Protein AF-A0A655A809-F1 (afdb_monomer)

Solvent-accessible surface area (backbone atoms only — not comparable to full-atom values): 5700 Å² total; per-residue (Å²): 79,72,90,72,39,81,86,56,85,46,100,88,52,86,82,80,84,88,86,86,80,90,74,88,71,90,77,79,71,58,85,86,60,56,91,92,52,66,59,54,52,64,57,54,49,55,51,50,52,53,49,45,54,48,46,31,51,50,53,50,51,51,53,74,67,52,73,65,55,98,89,44,76,30,62,54,75,76,41,53,82,81,71,63,134

Foldseek 3Di:
DPVQDPPPPDPPDPDDDDDDDPPPDDDDQDPPDPPVDDSCVVVCVVVVVVVVVVVNVVVVVCQVPDDDDPNRHGPCRVCVVVPPD

Organism: Mycobacterium tuberculosis (NCBI:txid1773)

pLDDT: mean 93.26, std 5.93, range [59.97, 98.06]

Sequence (85 aa):
MARTIRPAHTPLDGDTVFALATGAVAVPPEAGVPAALSPETQLVTAVGAAAADCLARAVLAGVLNAQPVAGIPTYRDMFPGAFGS

Mean predicted aligned error: 4.62 Å

Structure (mmCIF, N/CA/C/O backbone):
data_AF-A0A655A809-F1
#
_entry.id   AF-A0A655A809-F1
#
loop_
_atom_site.group_PDB
_atom_site.id
_atom_site.type_symbol
_atom_site.label_atom_id
_atom_site.label_alt_id
_atom_site.label_comp_id
_atom_site.label_asym_id
_atom_site.label_entity_id
_atom_site.label_seq_id
_atom_site.pdbx_PDB_ins_code
_atom_site.Cartn_x
_atom_site.Cartn_y
_atom_site.Cartn_z
_atom_site.occupancy
_atom_site.B_iso_or_equiv
_atom_site.auth_seq_id
_atom_site.auth_comp_id
_atom_site.auth_asym_id
_atom_site.auth_atom_id
_atom_site.pdbx_PDB_model_num
ATOM 1 N N . MET A 1 1 ? 2.040 -1.193 0.258 1.00 84.31 1 MET A N 1
ATOM 2 C CA . MET A 1 1 ? 3.190 -0.803 -0.584 1.00 84.31 1 MET A CA 1
ATOM 3 C C . MET A 1 1 ? 4.373 -1.754 -0.437 1.00 84.31 1 MET A C 1
ATOM 5 O O . MET A 1 1 ? 4.664 -2.456 -1.390 1.00 84.31 1 MET A O 1
ATOM 9 N N . ALA A 1 2 ? 4.993 -1.875 0.744 1.00 91.38 2 ALA A N 1
ATOM 10 C CA . ALA A 1 2 ? 6.160 -2.750 0.956 1.00 91.38 2 ALA A CA 1
ATOM 11 C C . ALA A 1 2 ? 5.942 -4.250 0.633 1.00 91.38 2 ALA A C 1
ATOM 13 O O . ALA A 1 2 ? 6.898 -4.993 0.452 1.00 91.38 2 ALA A O 1
ATOM 14 N N . ARG A 1 3 ? 4.683 -4.710 0.535 1.00 92.56 3 ARG A N 1
ATOM 15 C CA . ARG A 1 3 ? 4.342 -6.072 0.078 1.00 92.56 3 ARG A CA 1
ATOM 16 C C . ARG A 1 3 ? 4.547 -6.286 -1.429 1.00 92.56 3 ARG A C 1
ATOM 18 O O . ARG A 1 3 ? 4.611 -7.428 -1.862 1.00 92.56 3 ARG A O 1
ATOM 25 N N . THR A 1 4 ? 4.603 -5.217 -2.223 1.00 95.62 4 THR A N 1
ATOM 26 C CA . THR A 1 4 ? 4.613 -5.272 -3.697 1.00 95.62 4 THR A CA 1
ATOM 27 C C . THR A 1 4 ? 5.767 -4.500 -4.330 1.00 95.62 4 THR A C 1
ATOM 29 O O . THR A 1 4 ? 5.940 -4.572 -5.540 1.00 95.62 4 THR A O 1
ATOM 32 N N . ILE A 1 5 ? 6.557 -3.771 -3.537 1.00 95.56 5 ILE A N 1
ATOM 33 C CA . ILE A 1 5 ? 7.750 -3.033 -3.972 1.00 95.56 5 ILE A CA 1
ATOM 34 C C . ILE A 1 5 ? 8.876 -3.364 -2.992 1.00 95.56 5 ILE A C 1
ATOM 36 O O . ILE A 1 5 ? 8.660 -3.315 -1.778 1.00 95.56 5 ILE A O 1
ATOM 40 N N . ARG A 1 6 ? 10.054 -3.744 -3.506 1.00 95.38 6 ARG A N 1
ATOM 41 C CA . ARG A 1 6 ? 11.199 -4.141 -2.678 1.00 95.38 6 ARG A CA 1
ATOM 42 C C . ARG A 1 6 ? 12.552 -3.791 -3.336 1.00 95.38 6 ARG A C 1
ATOM 44 O O . ARG A 1 6 ? 12.813 -4.310 -4.419 1.00 95.38 6 ARG A O 1
ATOM 51 N N . PRO A 1 7 ? 13.440 -3.036 -2.652 1.00 95.06 7 PRO A N 1
ATOM 52 C CA . PRO A 1 7 ? 13.162 -2.299 -1.416 1.00 95.06 7 PRO A CA 1
ATOM 53 C C . PRO A 1 7 ? 12.113 -1.201 -1.659 1.00 95.06 7 PRO A C 1
ATOM 55 O O . PRO A 1 7 ? 11.965 -0.724 -2.775 1.00 95.06 7 PRO A O 1
ATOM 58 N N . ALA A 1 8 ? 11.366 -0.853 -0.615 1.00 94.50 8 ALA A N 1
ATOM 59 C CA . ALA A 1 8 ? 10.481 0.313 -0.583 1.00 94.50 8 ALA A CA 1
ATOM 60 C C . ALA A 1 8 ? 10.962 1.255 0.527 1.00 94.50 8 ALA A C 1
ATOM 62 O O . ALA A 1 8 ? 11.702 0.803 1.410 1.00 94.50 8 ALA A O 1
ATOM 63 N N . HIS A 1 9 ? 10.509 2.511 0.522 1.00 94.00 9 HIS A N 1
ATOM 64 C CA . HIS A 1 9 ? 10.867 3.515 1.528 1.00 94.00 9 HIS A CA 1
ATOM 65 C C . HIS A 1 9 ? 12.376 3.806 1.593 1.00 94.00 9 HIS A C 1
ATOM 67 O O . HIS A 1 9 ? 12.937 4.016 2.671 1.00 94.00 9 HIS A O 1
ATOM 73 N N . THR A 1 10 ? 13.064 3.770 0.451 1.00 96.31 10 THR A N 1
ATOM 74 C CA . THR A 1 10 ? 14.477 4.155 0.380 1.00 96.31 10 THR A CA 1
ATOM 75 C C . THR A 1 10 ? 14.629 5.676 0.510 1.00 96.31 10 THR A C 1
ATOM 77 O O . THR A 1 10 ? 13.667 6.409 0.287 1.00 96.31 10 THR A O 1
ATOM 80 N N . PRO A 1 11 ? 15.831 6.203 0.817 1.00 96.94 11 PRO A N 1
ATOM 81 C CA . PRO A 1 11 ? 16.047 7.652 0.898 1.00 96.94 11 PRO A CA 1
ATOM 82 C C . PRO A 1 11 ? 15.744 8.433 -0.391 1.00 96.94 11 PRO A C 1
ATOM 84 O O . PRO A 1 11 ? 15.682 9.659 -0.350 1.00 96.94 11 PRO A O 1
ATOM 87 N N . LEU A 1 12 ? 15.609 7.746 -1.529 1.00 96.88 12 LEU A N 1
ATOM 88 C CA . LEU A 1 12 ? 15.274 8.348 -2.820 1.00 96.88 12 LEU A CA 1
ATOM 89 C C . LEU A 1 12 ? 13.776 8.259 -3.148 1.00 96.88 12 LEU A C 1
ATOM 91 O O . LEU A 1 12 ? 13.344 8.844 -4.140 1.00 96.88 12 LEU A O 1
ATOM 95 N N . ASP A 1 13 ? 12.988 7.562 -2.327 1.00 96.19 13 ASP A N 1
ATOM 96 C CA . ASP A 1 13 ? 11.559 7.376 -2.548 1.00 96.19 13 ASP A CA 1
ATOM 97 C C . ASP A 1 13 ? 10.747 8.462 -1.826 1.00 96.19 13 ASP A C 1
ATOM 99 O O . ASP A 1 13 ? 10.863 8.665 -0.617 1.00 96.19 13 ASP A O 1
ATOM 103 N N . GLY A 1 14 ? 9.870 9.144 -2.564 1.00 96.25 14 GLY A N 1
ATOM 104 C CA . GLY A 1 14 ? 8.915 10.128 -2.034 1.00 96.25 14 GLY A CA 1
ATOM 105 C C . GLY A 1 14 ? 7.587 9.509 -1.583 1.00 96.25 14 GLY A C 1
ATOM 106 O O . GLY A 1 14 ? 6.527 10.091 -1.826 1.00 96.25 14 GLY A O 1
ATOM 107 N N . ASP A 1 15 ? 7.620 8.308 -1.004 1.00 95.81 15 ASP A N 1
ATOM 108 C CA . ASP A 1 15 ? 6.428 7.499 -0.735 1.00 95.81 15 ASP A CA 1
ATOM 109 C C . ASP A 1 15 ? 5.430 8.232 0.173 1.00 95.81 15 ASP A C 1
ATOM 111 O O . ASP A 1 15 ? 5.702 8.493 1.344 1.00 95.81 15 ASP A O 1
ATOM 115 N N . THR A 1 16 ? 4.242 8.535 -0.354 1.00 95.50 16 THR A N 1
ATOM 116 C CA . THR A 1 16 ? 3.180 9.229 0.387 1.00 95.50 16 THR A CA 1
ATOM 117 C C . THR A 1 16 ? 1.833 8.565 0.127 1.00 95.50 16 THR A C 1
ATOM 119 O O . THR A 1 16 ? 1.495 8.241 -1.011 1.00 95.50 16 THR A O 1
ATOM 122 N N . VAL A 1 17 ? 1.039 8.376 1.183 1.00 95.62 17 VAL A N 1
ATOM 123 C CA . VAL A 1 17 ? -0.324 7.837 1.101 1.00 95.62 17 VAL A CA 1
ATOM 124 C C . VAL A 1 17 ? -1.281 8.815 1.767 1.00 95.62 17 VAL A C 1
ATOM 126 O O . VAL A 1 17 ? -1.063 9.223 2.905 1.00 95.62 17 VAL A O 1
ATOM 129 N N . PHE A 1 18 ? -2.363 9.154 1.070 1.00 96.56 18 PHE A N 1
ATOM 130 C CA . PHE A 1 18 ? -3.471 9.931 1.617 1.00 96.56 18 PHE A CA 1
ATOM 131 C C . PHE A 1 18 ? -4.643 9.000 1.923 1.00 96.56 18 PHE A C 1
ATOM 133 O O . PHE A 1 18 ? -4.965 8.117 1.128 1.00 96.56 18 PHE A O 1
ATOM 140 N N . ALA A 1 19 ? -5.291 9.211 3.066 1.00 96.31 19 ALA A N 1
ATOM 141 C CA . ALA A 1 19 ? -6.505 8.506 3.452 1.00 96.31 19 ALA A CA 1
ATOM 142 C C . ALA A 1 19 ? -7.664 9.502 3.557 1.00 96.31 19 ALA A C 1
ATOM 144 O O . ALA A 1 19 ? -7.494 10.610 4.061 1.00 96.31 19 ALA A O 1
ATOM 145 N N . LEU A 1 20 ? -8.843 9.095 3.087 1.00 97.00 20 LEU A N 1
ATOM 146 C CA . LEU A 1 20 ? -10.071 9.883 3.143 1.00 97.00 20 LEU A CA 1
ATOM 147 C C . LEU A 1 20 ? -11.210 8.992 3.640 1.00 97.00 20 LEU A C 1
ATOM 149 O O . LEU A 1 20 ? -11.359 7.860 3.183 1.00 97.00 20 LEU A O 1
ATOM 153 N N . ALA A 1 21 ? -12.041 9.531 4.527 1.00 95.38 21 ALA A N 1
ATOM 154 C CA . ALA A 1 21 ? -13.312 8.938 4.910 1.00 95.38 21 ALA A CA 1
ATOM 155 C C . ALA A 1 21 ? -14.441 9.885 4.492 1.00 95.38 21 ALA A C 1
ATOM 157 O O . ALA A 1 21 ? -14.437 11.056 4.861 1.00 95.38 21 ALA A O 1
ATOM 158 N N . THR A 1 22 ? -15.414 9.385 3.729 1.00 96.38 22 THR A N 1
ATOM 159 C CA . THR A 1 22 ? -16.568 10.187 3.280 1.00 96.38 22 THR A CA 1
ATOM 160 C C . THR A 1 22 ? -17.596 10.427 4.386 1.00 96.38 22 THR A C 1
ATOM 162 O O . THR A 1 22 ? -18.474 11.267 4.227 1.00 96.38 22 THR A O 1
ATOM 165 N N . GLY A 1 23 ? -17.527 9.666 5.485 1.00 94.25 23 GLY A N 1
ATOM 166 C CA . GLY A 1 23 ? -18.505 9.715 6.577 1.00 94.25 23 GLY A CA 1
ATOM 167 C C . GLY A 1 23 ? -19.848 9.045 6.261 1.00 94.25 23 GLY A C 1
ATOM 168 O O . GLY A 1 23 ? -20.782 9.174 7.041 1.00 94.25 23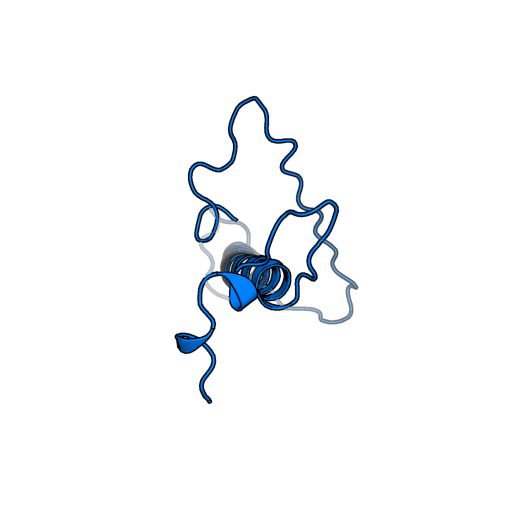 GLY A O 1
ATOM 169 N N . ALA A 1 24 ? -19.963 8.318 5.143 1.00 96.75 24 ALA A N 1
ATOM 170 C CA . ALA A 1 24 ? -21.228 7.719 4.704 1.00 96.75 24 ALA A CA 1
ATOM 171 C C . ALA A 1 24 ? -21.712 6.535 5.569 1.00 96.75 24 AL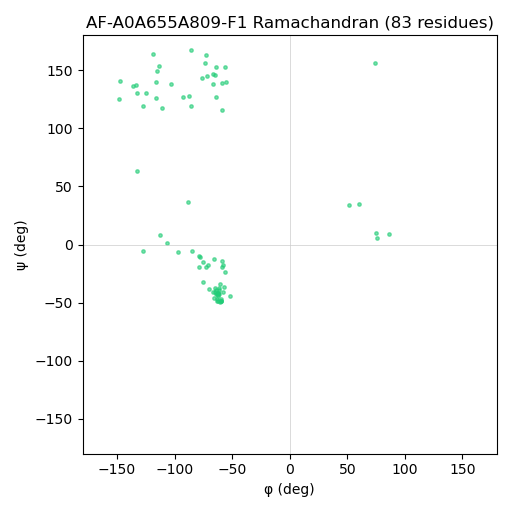A A C 1
ATOM 173 O O . ALA A 1 24 ? -22.880 6.164 5.494 1.00 96.75 24 ALA A O 1
ATOM 174 N N . VAL A 1 25 ? -20.827 5.930 6.369 1.00 94.00 25 VAL A N 1
ATOM 175 C CA . VAL A 1 25 ? -21.144 4.787 7.237 1.00 94.00 25 VAL A CA 1
ATOM 176 C C . VAL A 1 25 ? -20.696 5.101 8.657 1.00 94.00 25 VAL A C 1
ATOM 178 O O . VAL A 1 25 ? -19.507 5.303 8.905 1.00 94.00 25 VAL A O 1
ATOM 181 N N . ALA A 1 26 ? -21.650 5.113 9.587 1.00 91.44 26 ALA A N 1
ATOM 182 C CA . ALA A 1 26 ? -21.370 5.166 11.014 1.00 91.44 26 ALA A CA 1
ATOM 183 C C . ALA A 1 26 ? -21.176 3.742 11.543 1.00 91.44 26 ALA A C 1
ATOM 185 O O . ALA A 1 26 ? -22.028 2.877 11.335 1.00 91.44 26 ALA A O 1
ATOM 186 N N . VAL A 1 27 ? -20.064 3.505 12.235 1.00 89.50 27 VAL A N 1
ATOM 187 C CA . VAL A 1 27 ? -19.782 2.225 12.887 1.00 89.50 27 VAL A CA 1
ATOM 188 C C . VAL A 1 27 ? -19.848 2.450 14.396 1.00 89.50 27 VAL A C 1
ATOM 190 O O . VAL A 1 27 ? -19.078 3.265 14.906 1.00 89.50 27 VAL A O 1
ATOM 193 N N . PRO A 1 28 ? -20.775 1.796 15.116 1.00 86.88 28 PRO A N 1
ATOM 194 C CA . PRO A 1 28 ? -20.841 1.927 16.562 1.00 86.88 28 PRO A CA 1
ATOM 195 C C . PRO A 1 28 ? -19.594 1.303 17.210 1.00 86.88 28 PRO A C 1
ATOM 197 O O . PRO A 1 28 ? -19.087 0.300 16.698 1.00 86.88 28 PRO A O 1
ATOM 200 N N . PRO A 1 29 ? -19.108 1.856 18.335 1.00 80.69 29 PRO A N 1
ATOM 201 C CA . PRO A 1 29 ? -18.023 1.243 19.087 1.00 80.69 29 PRO A CA 1
ATOM 202 C C . PRO A 1 29 ? -18.410 -0.163 19.539 1.00 80.69 29 PRO A C 1
ATOM 204 O O . PRO A 1 29 ? -19.540 -0.399 19.975 1.00 80.69 29 PRO A O 1
ATOM 207 N N . GLU A 1 30 ? -17.471 -1.097 19.442 1.00 79.25 30 GLU A N 1
ATOM 208 C CA . GLU A 1 30 ? -17.727 -2.482 19.814 1.00 79.25 30 GLU A CA 1
ATOM 209 C C . GLU A 1 30 ? -17.739 -2.655 21.339 1.00 79.25 30 GLU A C 1
ATOM 211 O O . GLU A 1 30 ? -16.965 -2.029 22.069 1.00 79.25 30 GLU A O 1
ATOM 216 N N . ALA A 1 31 ? -18.621 -3.521 21.839 1.00 80.88 31 ALA A N 1
ATOM 217 C CA . ALA A 1 31 ? -18.665 -3.846 23.258 1.00 80.88 31 ALA A CA 1
ATOM 218 C C . ALA A 1 31 ? -17.449 -4.701 23.658 1.00 80.88 31 ALA A C 1
ATOM 220 O O . ALA A 1 31 ? -17.001 -5.562 22.908 1.00 80.88 31 ALA A O 1
ATOM 221 N N . GLY A 1 32 ? -16.937 -4.495 24.874 1.00 84.75 32 GLY A N 1
ATOM 222 C CA . GLY A 1 32 ? -15.866 -5.329 25.432 1.00 84.75 32 GLY A CA 1
ATOM 223 C C . GLY A 1 32 ? -14.441 -4.903 25.068 1.00 84.75 32 GLY A C 1
ATOM 224 O O . GLY A 1 32 ? -13.501 -5.625 25.397 1.00 84.75 32 GLY A O 1
ATOM 225 N N . VAL A 1 33 ? -14.250 -3.731 24.451 1.00 86.06 33 VAL A N 1
ATOM 226 C CA . VAL A 1 33 ? -12.910 -3.144 24.297 1.00 86.06 33 VAL A CA 1
ATOM 227 C C . VAL A 1 33 ? -12.340 -2.807 25.687 1.00 86.06 33 VAL A C 1
ATOM 229 O O . VAL A 1 33 ? -13.014 -2.127 26.467 1.00 86.06 33 VAL A O 1
ATOM 232 N N . PRO A 1 34 ? -11.121 -3.269 26.036 1.00 89.69 34 PRO A N 1
ATOM 233 C CA . PRO A 1 34 ? -10.480 -2.916 27.299 1.00 89.69 34 PRO A CA 1
ATOM 234 C C . PRO A 1 34 ? -10.371 -1.400 27.472 1.00 89.69 34 PRO A C 1
ATOM 236 O O . PRO A 1 34 ? -9.986 -0.706 26.538 1.00 89.69 34 PRO A O 1
ATOM 239 N N . ALA A 1 35 ? -10.603 -0.892 28.686 1.00 88.75 35 ALA A N 1
ATOM 240 C CA . ALA A 1 35 ? -10.569 0.550 28.973 1.00 88.75 35 ALA A CA 1
ATOM 241 C C . ALA A 1 35 ? -9.220 1.232 28.656 1.00 88.75 35 ALA A C 1
ATOM 243 O O . ALA A 1 35 ? -9.159 2.449 28.521 1.00 88.75 35 ALA A O 1
ATOM 244 N N . ALA A 1 36 ? -8.139 0.455 28.547 1.00 93.81 36 ALA A N 1
ATOM 245 C CA . ALA A 1 36 ? -6.818 0.943 28.159 1.00 93.81 36 ALA A CA 1
ATOM 246 C C . ALA A 1 36 ? -6.660 1.179 26.641 1.00 93.81 36 ALA A C 1
ATOM 248 O O . ALA A 1 36 ? -5.641 1.723 26.223 1.00 93.81 36 ALA A O 1
ATOM 249 N N . LEU A 1 37 ? -7.620 0.748 25.817 1.00 91.00 37 LEU A N 1
ATOM 250 C CA . LEU A 1 37 ? -7.592 0.876 24.360 1.00 91.00 37 LEU A CA 1
ATOM 251 C C . LEU A 1 37 ? -8.689 1.825 23.872 1.00 91.00 37 LEU A C 1
ATOM 253 O O . LEU A 1 37 ? -9.737 1.969 24.499 1.00 91.00 37 LEU A O 1
ATOM 257 N N . SER A 1 38 ? -8.457 2.448 22.715 1.00 91.25 38 SER A N 1
ATOM 258 C CA . SER A 1 38 ? -9.490 3.245 22.050 1.00 91.25 38 SER A CA 1
ATOM 259 C C . SER A 1 38 ? -10.626 2.321 21.574 1.00 91.25 38 SER A C 1
ATOM 261 O O . SER A 1 38 ? -10.332 1.249 21.027 1.00 91.25 38 SER A O 1
ATOM 263 N N . PRO A 1 39 ? -11.905 2.713 21.730 1.00 89.69 39 PRO A N 1
ATOM 264 C CA . PRO A 1 39 ? -13.047 1.930 21.250 1.00 89.69 39 PRO A CA 1
ATOM 265 C C . PRO A 1 39 ? -13.004 1.620 19.743 1.00 89.69 39 PRO A C 1
ATOM 267 O O . PRO A 1 39 ? -13.576 0.634 19.285 1.00 89.69 39 PRO A O 1
ATOM 270 N N . GLU A 1 40 ? -12.286 2.431 18.968 1.00 90.38 40 GLU A N 1
ATOM 271 C CA . GLU A 1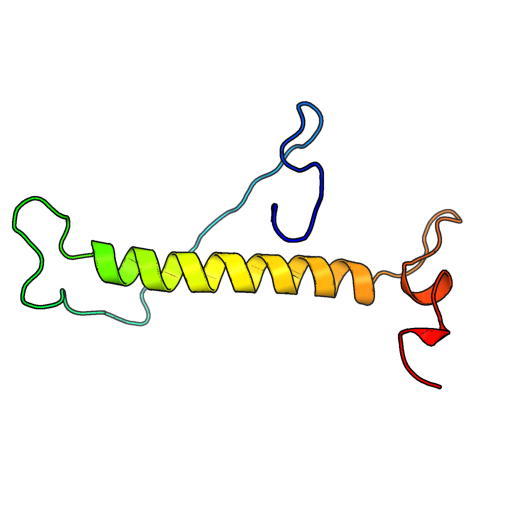 40 ? -12.131 2.313 17.519 1.00 90.38 40 GLU A CA 1
ATOM 272 C C . GLU A 1 40 ? -11.007 1.350 17.100 1.00 90.38 40 GLU A C 1
ATOM 274 O O . GLU A 1 40 ? -10.856 1.073 15.910 1.00 90.38 40 GLU A O 1
ATOM 279 N N . THR A 1 41 ? -10.216 0.820 18.042 1.00 90.81 41 THR A N 1
ATOM 280 C CA . THR A 1 41 ? -9.016 0.007 17.752 1.00 90.81 41 THR A CA 1
ATOM 281 C C . THR A 1 41 ? -9.305 -1.150 16.791 1.00 90.81 41 THR A C 1
ATOM 283 O O . THR A 1 41 ? -8.546 -1.381 15.845 1.00 90.81 41 THR A O 1
ATOM 286 N N . GLN A 1 42 ? -10.413 -1.867 16.999 1.00 89.94 42 GLN A N 1
ATOM 287 C CA . GLN A 1 42 ? -10.799 -2.990 16.140 1.00 89.94 42 GLN A CA 1
ATOM 288 C C . GLN A 1 42 ? -11.147 -2.527 14.722 1.00 89.94 42 GLN A C 1
ATOM 290 O O . GLN A 1 42 ? -10.640 -3.074 13.740 1.00 89.94 42 GLN A O 1
ATOM 295 N N . LEU A 1 43 ? -11.946 -1.462 14.615 1.00 91.75 43 LEU A N 1
ATOM 296 C CA . LEU A 1 43 ? -12.337 -0.877 13.336 1.00 91.75 43 LEU A CA 1
ATOM 297 C C . LEU A 1 43 ? -11.116 -0.392 12.550 1.00 91.75 43 LEU A C 1
ATOM 299 O O . LEU A 1 43 ? -10.962 -0.737 11.379 1.00 91.75 43 LEU A O 1
ATOM 303 N N . VAL A 1 44 ? -10.225 0.368 13.191 1.00 93.06 44 VAL A N 1
ATOM 304 C CA . VAL A 1 44 ? -9.002 0.883 12.557 1.00 93.06 44 VAL A CA 1
ATOM 305 C C . VAL A 1 44 ? -8.102 -0.265 12.105 1.00 93.06 44 VAL A C 1
ATOM 307 O O . VAL A 1 44 ? -7.533 -0.197 11.017 1.00 93.06 44 VAL A O 1
ATOM 310 N N . THR A 1 45 ? -8.019 -1.348 12.881 1.00 93.75 45 THR A N 1
ATOM 311 C CA . THR A 1 45 ? -7.254 -2.545 12.502 1.00 93.75 45 THR A CA 1
ATOM 312 C C . THR A 1 45 ? -7.830 -3.200 11.247 1.00 93.75 45 THR A C 1
ATOM 314 O O . THR A 1 45 ? -7.092 -3.464 10.295 1.00 93.75 45 THR A O 1
ATOM 317 N N . ALA A 1 46 ? -9.146 -3.421 11.206 1.00 94.12 46 ALA A N 1
ATOM 318 C CA . ALA A 1 46 ? -9.815 -4.032 10.059 1.00 94.12 46 ALA A CA 1
ATOM 319 C C . ALA A 1 46 ? -9.696 -3.164 8.794 1.00 94.12 46 ALA A C 1
ATOM 321 O O . ALA A 1 46 ? -9.316 -3.659 7.728 1.00 94.12 46 ALA A O 1
ATOM 322 N N . VAL A 1 47 ? -9.951 -1.857 8.913 1.00 95.81 47 VAL A N 1
ATOM 323 C CA . VAL A 1 47 ? -9.818 -0.901 7.803 1.00 95.81 47 VAL A CA 1
ATOM 324 C C . VAL A 1 47 ? -8.365 -0.799 7.343 1.00 95.81 47 VAL A C 1
ATOM 326 O O . VAL A 1 47 ? -8.109 -0.814 6.142 1.00 95.81 47 VAL A O 1
ATOM 329 N N . GLY A 1 48 ? -7.404 -0.753 8.267 1.00 96.75 48 GLY A N 1
ATOM 330 C CA . GLY A 1 48 ? -5.977 -0.700 7.957 1.00 96.75 48 GLY A CA 1
ATOM 331 C C . GLY A 1 48 ? -5.488 -1.937 7.202 1.00 96.75 48 GLY A C 1
ATOM 332 O O . GLY A 1 48 ? -4.761 -1.807 6.214 1.00 96.75 48 GLY A O 1
ATOM 333 N N . ALA A 1 49 ? -5.932 -3.133 7.602 1.00 97.75 49 ALA A N 1
ATOM 334 C CA . ALA A 1 49 ? -5.627 -4.374 6.891 1.00 97.75 49 ALA A CA 1
ATOM 335 C C . ALA A 1 49 ? -6.192 -4.355 5.460 1.00 97.75 49 ALA A C 1
ATOM 337 O O . ALA A 1 49 ? -5.456 -4.583 4.496 1.00 97.75 49 ALA A O 1
ATOM 338 N N . ALA A 1 50 ? -7.468 -3.987 5.310 1.00 97.81 50 ALA A N 1
ATOM 339 C CA . ALA A 1 50 ? -8.107 -3.867 4.003 1.00 97.81 50 ALA A CA 1
ATOM 340 C C . ALA A 1 50 ? -7.433 -2.800 3.120 1.00 97.81 50 ALA A C 1
ATOM 342 O O . ALA A 1 50 ? -7.238 -3.019 1.921 1.00 97.81 50 ALA A O 1
ATOM 343 N N . ALA A 1 51 ? -7.028 -1.668 3.701 1.00 97.88 51 ALA A N 1
ATOM 344 C CA . ALA A 1 51 ? -6.313 -0.602 3.007 1.00 97.88 51 ALA A CA 1
ATOM 345 C C . ALA A 1 51 ? -4.930 -1.063 2.521 1.00 97.88 51 ALA A C 1
ATOM 347 O O . ALA A 1 51 ? -4.551 -0.769 1.386 1.00 97.88 51 ALA A O 1
ATOM 348 N N . ALA A 1 52 ? -4.195 -1.833 3.329 1.00 97.25 52 ALA A N 1
ATOM 349 C CA . ALA A 1 52 ? -2.901 -2.389 2.937 1.00 97.25 52 ALA A CA 1
ATOM 350 C C . ALA A 1 52 ? -3.019 -3.335 1.729 1.00 97.25 52 ALA A C 1
ATOM 352 O O . ALA A 1 52 ? -2.211 -3.244 0.796 1.00 97.25 52 ALA A O 1
ATOM 353 N N . ASP A 1 53 ? -4.038 -4.197 1.718 1.00 97.88 53 ASP A N 1
ATOM 354 C CA . ASP A 1 53 ? -4.318 -5.109 0.603 1.00 97.88 53 ASP A CA 1
ATOM 355 C C . ASP A 1 53 ? -4.827 -4.370 -0.636 1.00 97.88 53 ASP A C 1
ATOM 357 O O . ASP A 1 53 ? -4.457 -4.709 -1.763 1.00 97.88 53 ASP A O 1
ATOM 361 N N . CYS A 1 54 ? -5.661 -3.346 -0.444 1.00 97.94 54 CYS A N 1
ATOM 362 C CA . CYS A 1 54 ? -6.133 -2.480 -1.520 1.00 97.94 54 CYS A CA 1
ATOM 363 C C . CYS A 1 54 ? -4.955 -1.779 -2.207 1.00 97.94 54 CYS A C 1
ATOM 365 O O . CYS A 1 54 ? -4.817 -1.857 -3.427 1.00 97.94 54 CYS A O 1
ATOM 367 N N . LEU A 1 55 ? -4.048 -1.184 -1.427 1.00 97.88 55 LEU A N 1
ATOM 368 C CA . LEU A 1 55 ? -2.864 -0.510 -1.952 1.00 97.88 55 LEU A CA 1
ATOM 369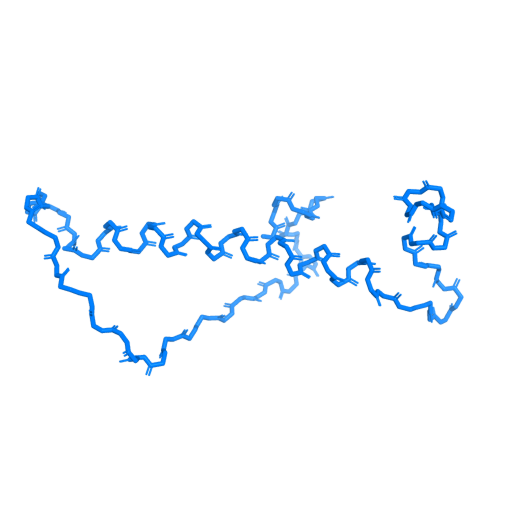 C C . LEU A 1 55 ? -1.933 -1.480 -2.694 1.00 97.88 55 LEU A C 1
ATOM 371 O O . LEU A 1 55 ? -1.422 -1.142 -3.757 1.00 97.88 55 LEU A O 1
ATOM 375 N N . ALA A 1 56 ? -1.725 -2.691 -2.170 1.00 97.88 56 ALA A N 1
ATOM 376 C CA . ALA A 1 56 ? -0.946 -3.720 -2.861 1.00 97.88 56 ALA A CA 1
ATOM 377 C C . ALA A 1 56 ? -1.559 -4.079 -4.228 1.00 97.88 56 ALA A C 1
ATOM 379 O O . ALA A 1 56 ? -0.859 -4.093 -5.242 1.00 97.88 56 ALA A O 1
ATOM 380 N N . ARG A 1 57 ? -2.878 -4.304 -4.278 1.00 97.88 57 ARG A N 1
ATOM 381 C CA . ARG A 1 57 ? -3.596 -4.585 -5.530 1.00 97.88 57 ARG A CA 1
ATOM 382 C C . ARG A 1 57 ? -3.550 -3.413 -6.506 1.00 97.88 57 ARG A C 1
ATOM 384 O O . ARG A 1 57 ? -3.366 -3.648 -7.695 1.00 97.88 57 ARG A O 1
ATOM 391 N N . ALA A 1 58 ? -3.666 -2.177 -6.025 1.00 98.06 58 ALA A N 1
ATOM 392 C CA . ALA A 1 58 ? -3.576 -0.983 -6.861 1.00 98.06 58 ALA A CA 1
ATOM 393 C C . ALA A 1 58 ? -2.192 -0.842 -7.517 1.00 98.06 58 ALA A C 1
ATOM 395 O O . ALA A 1 58 ? -2.111 -0.574 -8.714 1.00 98.06 58 ALA A O 1
ATOM 396 N N . VAL A 1 59 ? -1.108 -1.097 -6.771 1.00 97.62 59 VAL A N 1
ATOM 397 C CA . VAL A 1 59 ? 0.258 -1.110 -7.324 1.00 97.62 59 VAL A CA 1
ATOM 398 C C . VAL A 1 59 ? 0.389 -2.156 -8.431 1.00 97.62 59 VAL A C 1
ATOM 400 O O . VAL A 1 59 ? 0.855 -1.835 -9.523 1.00 97.62 59 VAL A O 1
ATOM 403 N N . LEU A 1 60 ? -0.065 -3.391 -8.187 1.00 97.00 60 LEU A N 1
ATOM 404 C CA . LEU A 1 60 ? -0.031 -4.444 -9.206 1.00 97.00 60 LEU A CA 1
ATOM 405 C C . LEU A 1 60 ? -0.887 -4.082 -10.422 1.00 97.00 60 LEU A C 1
ATOM 407 O O . LEU A 1 60 ? -0.439 -4.255 -11.550 1.00 97.00 60 LEU A O 1
ATOM 411 N N . ALA A 1 61 ? -2.079 -3.521 -10.219 1.00 97.25 61 ALA A N 1
ATOM 412 C CA . ALA A 1 61 ? -2.907 -3.041 -11.318 1.00 97.25 61 ALA A CA 1
ATOM 413 C C . ALA A 1 61 ? -2.167 -1.986 -12.159 1.00 97.25 61 ALA A C 1
ATOM 415 O O . ALA A 1 61 ? -2.223 -2.060 -13.383 1.00 97.25 61 ALA A O 1
ATOM 416 N N . GLY A 1 62 ? -1.427 -1.066 -11.534 1.00 97.06 62 GLY A N 1
ATOM 417 C CA . GLY A 1 62 ? -0.580 -0.101 -12.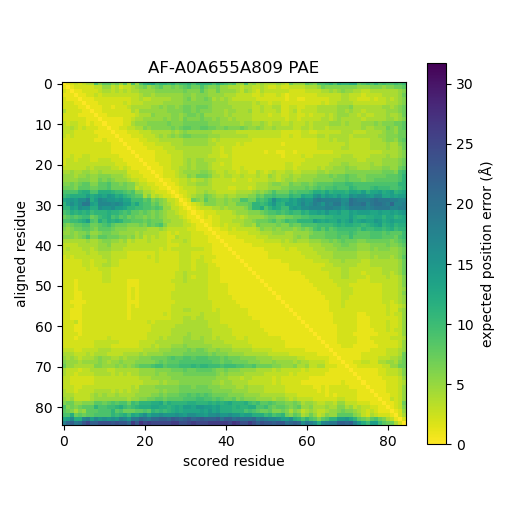240 1.00 97.06 62 GLY A CA 1
ATOM 418 C C . GLY A 1 62 ? 0.496 -0.771 -13.098 1.00 97.06 62 GLY A C 1
ATOM 419 O O . GLY A 1 62 ? 0.609 -0.470 -14.282 1.00 97.06 62 GLY A O 1
ATOM 420 N N . VAL A 1 63 ? 1.231 -1.736 -12.538 1.00 96.38 63 VAL A N 1
ATOM 421 C CA . VAL A 1 63 ? 2.282 -2.477 -13.265 1.00 96.38 63 VAL A CA 1
ATOM 422 C C . VAL A 1 63 ? 1.708 -3.264 -14.447 1.00 96.38 63 VAL A C 1
ATOM 424 O O . VAL A 1 63 ? 2.269 -3.239 -15.541 1.00 96.38 63 VAL A O 1
ATOM 427 N N . LEU A 1 64 ? 0.586 -3.958 -14.244 1.00 95.62 64 LEU A N 1
ATOM 428 C CA . LEU A 1 64 ? -0.002 -4.851 -15.246 1.00 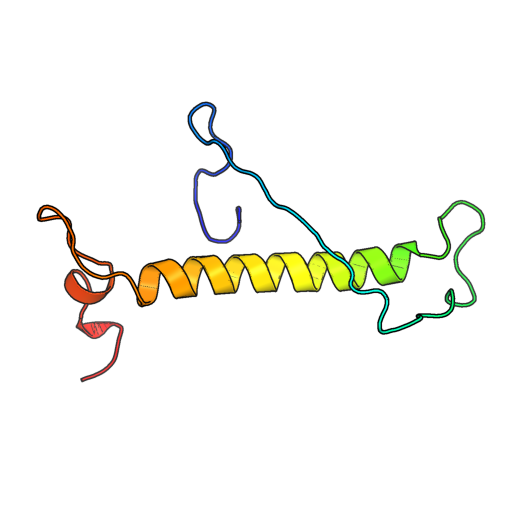95.62 64 LEU A CA 1
ATOM 429 C C . LEU A 1 64 ? -0.779 -4.106 -16.344 1.00 95.62 64 LEU A C 1
ATOM 431 O O . LEU A 1 64 ? -1.020 -4.691 -17.399 1.00 95.62 64 LEU A O 1
ATOM 435 N N . ASN A 1 65 ? -1.189 -2.856 -16.112 1.00 96.50 65 ASN A N 1
ATOM 436 C CA . ASN A 1 65 ? -1.897 -2.025 -17.098 1.00 96.50 65 ASN A CA 1
ATOM 437 C C . ASN A 1 65 ? -1.026 -0.912 -17.699 1.00 96.50 65 ASN A C 1
ATOM 439 O O . ASN A 1 65 ? -1.517 -0.138 -18.522 1.00 96.50 65 ASN A O 1
ATOM 443 N N . ALA A 1 66 ? 0.248 -0.818 -17.310 1.00 97.38 66 ALA A N 1
ATOM 444 C CA . ALA A 1 66 ? 1.182 0.134 -17.896 1.00 97.38 66 ALA A CA 1
ATOM 445 C C . ALA A 1 66 ? 1.277 -0.041 -19.421 1.00 97.38 66 ALA A C 1
ATOM 447 O O . ALA A 1 66 ? 1.061 -1.131 -19.952 1.00 97.38 66 ALA A O 1
ATOM 448 N N . GLN A 1 67 ? 1.614 1.045 -20.114 1.00 96.69 67 GLN A N 1
ATOM 449 C CA . GLN A 1 67 ? 1.949 1.057 -21.538 1.00 96.69 67 GLN A CA 1
ATOM 450 C C . GLN A 1 67 ? 3.413 1.480 -21.703 1.00 96.69 67 GLN A C 1
ATOM 452 O O . GLN A 1 67 ? 3.914 2.237 -20.862 1.00 96.69 67 GLN A O 1
ATOM 457 N N . PRO A 1 68 ? 4.112 0.999 -22.744 1.00 97.06 68 PRO A N 1
ATOM 458 C CA . PRO A 1 68 ? 5.516 1.324 -22.940 1.00 97.06 68 PRO A CA 1
ATOM 459 C C . PRO A 1 68 ? 5.694 2.818 -23.223 1.00 97.06 68 PRO A C 1
ATOM 461 O O . PRO A 1 68 ? 4.861 3.457 -23.869 1.00 97.06 68 PRO A O 1
ATOM 464 N N . VAL A 1 69 ? 6.807 3.382 -22.757 1.00 97.50 69 VAL A N 1
ATOM 465 C CA . VAL A 1 69 ? 7.138 4.799 -22.957 1.00 97.50 69 VAL A CA 1
ATOM 466 C C . VAL A 1 69 ? 8.648 4.975 -23.063 1.00 97.50 69 VAL A C 1
AT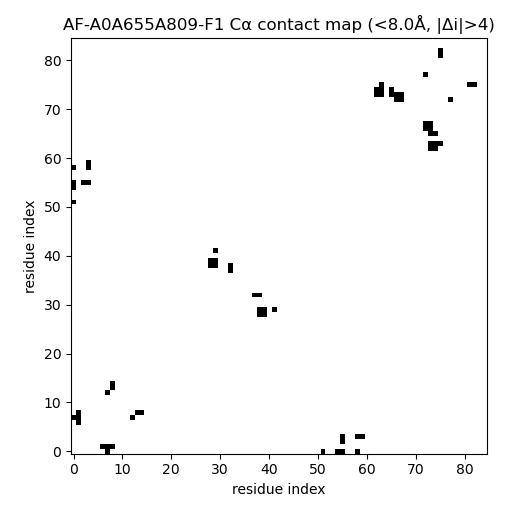OM 468 O O . VAL A 1 69 ? 9.401 4.311 -22.361 1.00 97.50 69 VAL A O 1
ATOM 471 N N . ALA A 1 70 ? 9.103 5.854 -23.961 1.00 96.38 70 ALA A N 1
ATOM 472 C CA . ALA A 1 70 ? 10.526 6.167 -24.158 1.00 96.38 70 ALA A CA 1
ATOM 473 C C . ALA A 1 70 ? 11.434 4.928 -24.358 1.00 96.38 70 ALA A C 1
ATOM 475 O O . ALA A 1 70 ? 12.582 4.912 -23.924 1.00 96.38 70 ALA A O 1
ATOM 476 N N . GLY A 1 71 ? 10.913 3.878 -25.004 1.00 95.44 71 GLY A N 1
ATOM 477 C CA . GLY A 1 71 ? 11.641 2.623 -25.226 1.00 95.44 71 GLY A CA 1
ATOM 478 C C . GLY A 1 71 ? 11.757 1.717 -23.994 1.00 95.44 71 GLY A C 1
ATOM 479 O O . GLY A 1 71 ? 12.423 0.688 -24.071 1.00 95.44 71 GLY A O 1
ATOM 480 N N . ILE A 1 72 ? 11.110 2.062 -22.878 1.00 96.94 72 ILE A N 1
ATOM 481 C CA . ILE A 1 72 ? 11.044 1.227 -21.677 1.00 96.94 72 ILE A CA 1
ATOM 482 C C . ILE A 1 72 ? 9.869 0.249 -21.831 1.00 96.94 72 ILE A C 1
ATOM 484 O O . ILE A 1 72 ? 8.725 0.702 -21.969 1.00 96.94 72 ILE A O 1
ATOM 488 N N . PRO A 1 73 ? 10.122 -1.074 -21.827 1.00 96.75 73 PRO A N 1
ATOM 489 C CA . PRO A 1 73 ? 9.073 -2.077 -21.960 1.00 96.75 73 PRO A CA 1
ATOM 490 C C . PRO A 1 73 ? 8.249 -2.206 -20.675 1.00 96.75 73 PRO A C 1
ATOM 492 O O . PRO A 1 73 ? 8.719 -1.917 -19.572 1.00 96.75 73 PRO A O 1
ATOM 495 N N . THR A 1 74 ? 7.018 -2.687 -20.812 1.00 97.44 74 THR A N 1
ATOM 496 C CA . THR A 1 74 ? 6.154 -3.017 -19.672 1.00 97.44 74 THR A CA 1
ATOM 497 C C . THR A 1 74 ? 6.419 -4.434 -19.169 1.00 97.44 74 THR A C 1
ATOM 499 O O . THR A 1 74 ? 7.022 -5.261 -19.855 1.00 97.44 74 THR A O 1
ATOM 502 N N . TYR A 1 75 ? 5.899 -4.768 -17.984 1.00 96.31 75 TYR A N 1
ATOM 503 C CA . TYR A 1 75 ? 5.962 -6.143 -17.480 1.00 96.31 75 TYR A CA 1
ATOM 504 C C . TYR A 1 75 ? 5.317 -7.150 -18.451 1.00 96.31 75 TYR A C 1
ATOM 506 O O . TYR A 1 75 ? 5.828 -8.255 -18.623 1.00 96.31 75 TYR A O 1
ATOM 514 N N . ARG A 1 76 ? 4.223 -6.761 -19.123 1.00 95.06 76 ARG A N 1
ATOM 515 C CA . ARG A 1 76 ? 3.548 -7.599 -20.124 1.00 95.06 76 ARG A CA 1
ATOM 516 C C . ARG A 1 76 ? 4.408 -7.838 -21.359 1.00 95.06 76 ARG A C 1
ATOM 518 O O . ARG A 1 76 ? 4.458 -8.969 -21.830 1.00 95.06 76 ARG A O 1
ATOM 525 N N . ASP A 1 77 ? 5.105 -6.808 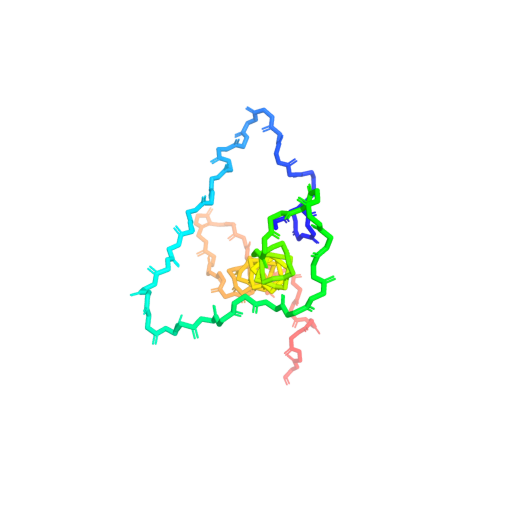-21.835 1.00 95.00 77 ASP A N 1
ATOM 526 C CA . ASP A 1 77 ? 6.005 -6.928 -22.990 1.00 95.00 77 ASP A CA 1
ATOM 527 C C . ASP A 1 77 ? 7.183 -7.857 -22.681 1.00 95.00 77 ASP A C 1
ATOM 529 O O . ASP A 1 77 ? 7.612 -8.636 -23.529 1.00 95.00 77 ASP A O 1
ATOM 533 N N . MET A 1 78 ? 7.697 -7.796 -21.448 1.00 95.94 78 MET A N 1
ATOM 534 C CA . MET A 1 78 ? 8.814 -8.633 -21.007 1.00 95.94 78 MET A CA 1
ATOM 535 C C . MET A 1 78 ? 8.409 -10.088 -20.743 1.00 95.94 78 MET A C 1
ATOM 537 O O . MET A 1 78 ? 9.220 -10.992 -20.943 1.00 95.94 78 MET A O 1
ATOM 541 N N . PHE A 1 79 ? 7.174 -10.328 -20.294 1.00 94.69 79 PHE A N 1
ATOM 542 C CA . PHE A 1 79 ? 6.692 -11.653 -19.892 1.00 94.69 79 PHE A CA 1
ATOM 543 C C . PHE A 1 79 ? 5.320 -11.982 -20.505 1.00 94.69 79 PHE A C 1
ATOM 545 O O . PHE A 1 79 ? 4.353 -12.206 -19.770 1.00 94.69 79 PHE A O 1
ATOM 552 N N . PRO A 1 80 ? 5.208 -12.074 -21.844 1.00 88.38 80 PRO A N 1
ATOM 553 C CA . PRO A 1 80 ? 3.922 -12.280 -22.513 1.00 88.38 80 PRO A CA 1
ATOM 554 C C . PRO A 1 80 ? 3.243 -13.598 -22.104 1.00 88.38 80 PRO A C 1
ATOM 556 O O . PRO A 1 80 ? 2.028 -13.646 -21.939 1.00 88.38 80 PRO A O 1
ATOM 559 N N . GLY A 1 81 ? 4.024 -14.651 -21.830 1.00 90.38 81 GLY A N 1
ATOM 560 C CA . GLY A 1 81 ? 3.505 -15.953 -21.390 1.00 90.38 81 GLY A CA 1
ATOM 561 C C . GLY A 1 81 ? 2.830 -15.958 -20.011 1.00 90.38 81 GLY A C 1
ATOM 562 O O . GLY A 1 81 ? 2.154 -16.927 -19.676 1.00 90.38 81 GLY A O 1
ATOM 563 N N . ALA A 1 82 ? 2.969 -14.893 -19.213 1.00 87.81 82 ALA A N 1
ATOM 564 C CA . ALA A 1 82 ? 2.322 -14.783 -17.905 1.00 87.81 82 ALA A CA 1
ATOM 565 C C . ALA A 1 82 ? 0.824 -14.420 -17.986 1.00 87.81 82 ALA A C 1
ATOM 567 O O . ALA A 1 82 ? 0.131 -14.485 -16.972 1.00 87.81 82 ALA A O 1
ATOM 568 N N . PHE A 1 83 ? 0.314 -14.039 -19.164 1.00 84.75 83 PHE A N 1
ATOM 569 C CA . PHE A 1 83 ? -1.037 -13.481 -19.329 1.00 84.75 83 PHE A CA 1
ATOM 570 C C . PHE A 1 83 ? -2.011 -14.375 -20.104 1.00 84.75 83 PHE A C 1
ATOM 572 O O . PHE A 1 83 ? -3.133 -13.950 -20.370 1.00 84.75 83 PHE A O 1
ATOM 579 N N . GLY A 1 84 ? -1.615 -15.616 -20.402 1.00 76.75 84 GLY A N 1
ATOM 580 C CA . GLY A 1 84 ? -2.356 -16.497 -21.306 1.00 76.75 84 GLY A CA 1
ATOM 581 C C . GLY A 1 84 ? -2.1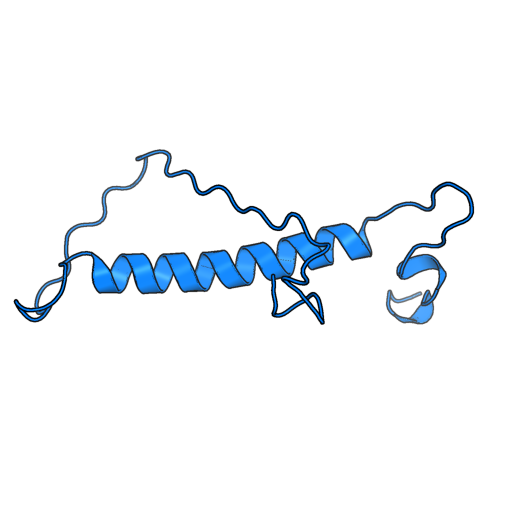97 -16.089 -22.775 1.00 76.75 84 GLY A C 1
ATOM 582 O O . GLY A 1 84 ? -1.854 -14.948 -23.080 1.00 76.75 84 GLY A O 1
ATOM 583 N N . SER A 1 85 ? -2.396 -17.053 -23.675 1.00 59.97 85 SER A N 1
ATOM 584 C CA . SER A 1 85 ? -2.480 -16.835 -25.127 1.00 59.97 85 SER A CA 1
ATOM 585 C C . SER A 1 85 ? -3.898 -16.500 -25.557 1.00 59.97 85 SER A C 1
ATOM 587 O O . SER A 1 85 ? -4.800 -17.223 -25.073 1.00 59.97 85 SER A O 1
#

Radius of gyration: 19.05 Å; Cα contacts (8 Å, |Δi|>4): 36; chains: 1; bounding box: 37×27×54 Å

Secondary structure (DSSP, 8-state):
-TTTSSS-S-TT---------------PPPTT--TTS-TTHHHHHHHHHHHHHHHHHHHHHHHHH---BTTBPPHHHH-GGGG--

InterPro domains:
  IPR005321 Peptidase S58, DmpA [PF03576] (1-72)
  IPR005321 Peptidase S58, DmpA [PTHR36512] (1-79)
  IPR016117 ArgJ-like domain superfamily [SSF56266] (1-80)